Protein AF-A0A662DAJ5-F1 (afdb_monomer_lite)

Sequence (32 aa):
MKKIDLNCDMGESFGLYKLGLDEEVIKYISSE

Structure (mmCIF, N/CA/C/O backbone):
data_AF-A0A662DAJ5-F1
#
_entry.id   AF-A0A662DAJ5-F1
#
loop_
_atom_site.group_PDB
_atom_site.id
_atom_site.type_symbol
_atom_site.label_atom_id
_atom_site.label_alt_id
_atom_site.label_comp_id
_atom_site.label_asym_id
_atom_site.label_entity_id
_atom_site.label_seq_id
_atom_site.pdbx_PDB_ins_code
_atom_site.Cartn_x
_atom_site.Cartn_y
_atom_site.Cartn_z
_atom_site.occupancy
_atom_site.B_iso_or_equiv
_atom_site.auth_seq_id
_atom_site.auth_comp_id
_atom_site.auth_asym_id
_atom_site.auth_atom_id
_atom_site.pdbx_PDB_model_num
ATOM 1 N N . MET A 1 1 ? -8.397 -0.494 26.898 1.00 68.44 1 MET A N 1
ATOM 2 C CA . MET A 1 1 ? -8.971 -0.564 25.537 1.00 68.44 1 MET A CA 1
ATOM 3 C C . MET A 1 1 ? -8.089 -1.497 24.724 1.00 68.44 1 MET A C 1
ATOM 5 O O . MET A 1 1 ? -6.881 -1.316 24.776 1.00 68.44 1 MET A O 1
ATOM 9 N N . LYS A 1 2 ? -8.633 -2.538 24.083 1.00 84.19 2 LYS A N 1
ATOM 10 C CA . LYS A 1 2 ? -7.827 -3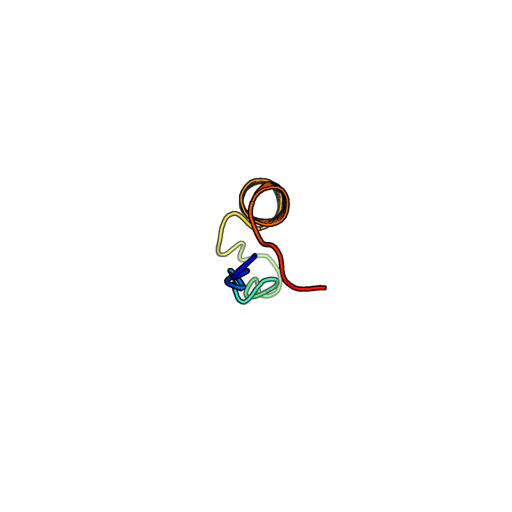.406 23.208 1.00 84.19 2 LYS A CA 1
ATOM 11 C C . LYS A 1 2 ? -7.730 -2.726 21.840 1.00 84.19 2 LYS A C 1
ATOM 13 O O . LYS A 1 2 ? -8.765 -2.350 21.300 1.00 84.19 2 LYS A O 1
ATOM 18 N N . LYS A 1 3 ? -6.513 -2.527 21.335 1.00 87.38 3 LYS A N 1
ATOM 19 C CA . LYS A 1 3 ? -6.229 -1.967 20.006 1.00 87.38 3 LYS A CA 1
ATOM 20 C C . LYS A 1 3 ? -5.646 -3.091 19.149 1.00 87.38 3 LYS A C 1
ATOM 22 O O . LYS A 1 3 ? -4.838 -3.865 19.654 1.00 87.38 3 LYS A O 1
ATOM 27 N N . ILE A 1 4 ? -6.101 -3.197 17.907 1.00 90.44 4 ILE A N 1
ATOM 28 C CA . ILE A 1 4 ? -5.549 -4.107 16.898 1.00 90.44 4 ILE A CA 1
ATOM 29 C C . ILE A 1 4 ? -4.801 -3.246 15.890 1.00 90.44 4 ILE A C 1
ATOM 31 O O . ILE A 1 4 ? -5.230 -2.121 15.622 1.00 90.44 4 ILE A O 1
ATOM 35 N N . ASP A 1 5 ? -3.690 -3.774 15.390 1.00 94.88 5 ASP A N 1
ATOM 36 C CA . ASP A 1 5 ? -2.931 -3.160 14.315 1.00 94.88 5 ASP A CA 1
ATOM 37 C C . ASP A 1 5 ? -3.333 -3.757 12.961 1.00 94.88 5 ASP A C 1
ATOM 39 O O . ASP A 1 5 ? -3.446 -4.977 12.828 1.00 94.88 5 ASP A O 1
ATOM 43 N N . LEU A 1 6 ? -3.581 -2.893 11.983 1.00 93.62 6 LEU A N 1
ATOM 44 C CA . LEU A 1 6 ? -3.857 -3.241 10.600 1.00 93.62 6 LEU A CA 1
ATOM 45 C C . LEU A 1 6 ? -2.680 -2.773 9.746 1.00 93.62 6 LEU A C 1
ATOM 47 O O . LEU A 1 6 ? -2.511 -1.569 9.550 1.00 93.62 6 LEU A O 1
ATOM 51 N N . ASN A 1 7 ? -1.911 -3.735 9.237 1.00 94.94 7 ASN A N 1
ATOM 52 C CA . ASN A 1 7 ? -0.755 -3.506 8.377 1.00 94.94 7 ASN A CA 1
ATOM 53 C C . ASN A 1 7 ? -1.031 -3.933 6.929 1.00 94.94 7 ASN A C 1
ATOM 55 O O . ASN A 1 7 ? -1.971 -4.681 6.646 1.00 94.94 7 ASN A O 1
ATOM 59 N N . CYS A 1 8 ? -0.211 -3.421 6.015 1.00 92.56 8 CYS A N 1
ATOM 60 C CA . CYS A 1 8 ? -0.163 -3.829 4.617 1.00 92.56 8 CYS A CA 1
ATOM 61 C C . CYS A 1 8 ? 1.227 -3.516 4.064 1.00 92.56 8 CYS A C 1
ATOM 63 O O . CYS A 1 8 ? 1.738 -2.422 4.308 1.00 92.56 8 CYS A O 1
ATOM 65 N N . ASP A 1 9 ? 1.795 -4.434 3.286 1.00 94.06 9 ASP A N 1
ATOM 66 C CA . ASP A 1 9 ? 3.003 -4.155 2.512 1.00 94.06 9 ASP A CA 1
ATOM 67 C C . ASP A 1 9 ? 2.664 -3.166 1.386 1.00 94.06 9 ASP A C 1
ATOM 69 O O . ASP A 1 9 ? 1.619 -3.272 0.736 1.00 94.06 9 ASP A O 1
ATOM 73 N N . MET A 1 10 ? 3.525 -2.170 1.192 1.00 94.19 10 MET A N 1
ATOM 74 C CA . MET A 1 10 ? 3.379 -1.103 0.198 1.00 94.19 10 MET A CA 1
ATOM 75 C C . MET A 1 10 ? 4.695 -0.918 -0.549 1.00 94.19 10 MET A C 1
ATOM 77 O O . MET A 1 10 ? 5.763 -1.255 -0.043 1.00 94.19 10 MET A O 1
ATOM 81 N N . GLY A 1 11 ? 4.633 -0.327 -1.740 1.00 94.75 11 GLY A N 1
ATOM 82 C CA . GLY A 1 11 ? 5.813 -0.101 -2.567 1.00 94.75 11 GLY A CA 1
ATOM 83 C C . GLY A 1 11 ? 6.218 -1.311 -3.407 1.00 94.75 11 GLY A C 1
ATOM 84 O O . GLY A 1 11 ? 7.314 -1.327 -3.953 1.00 94.75 11 GLY A O 1
ATOM 85 N N . GLU A 1 12 ? 5.321 -2.279 -3.595 1.00 96.56 12 GLU A N 1
ATOM 86 C CA . GLU A 1 12 ? 5.538 -3.492 -4.406 1.00 96.56 12 GLU A CA 1
ATOM 87 C C . GLU A 1 12 ? 5.523 -3.227 -5.931 1.00 96.56 12 GLU A C 1
ATOM 89 O O . GLU A 1 12 ? 5.512 -4.142 -6.757 1.00 96.56 12 GLU A O 1
ATOM 94 N N . SER A 1 13 ? 5.506 -1.955 -6.334 1.00 96.94 13 SER A N 1
ATOM 95 C CA . SER A 1 13 ? 5.680 -1.538 -7.727 1.00 96.94 13 SER A CA 1
ATOM 96 C C . SER A 1 13 ? 7.145 -1.687 -8.166 1.00 96.94 13 SER A C 1
ATOM 98 O O . SER A 1 13 ? 8.065 -1.497 -7.375 1.00 96.94 13 SER A O 1
ATOM 100 N N . PHE A 1 14 ? 7.390 -1.956 -9.454 1.00 97.25 14 PHE A N 1
ATOM 101 C CA . PHE A 1 14 ? 8.749 -2.088 -9.995 1.00 97.25 14 PHE A CA 1
ATOM 102 C C . PHE A 1 14 ? 8.913 -1.370 -11.338 1.00 97.25 14 PHE A C 1
ATOM 104 O O . PHE A 1 14 ? 8.287 -1.720 -12.340 1.00 97.25 14 PHE A O 1
ATOM 111 N N . GLY A 1 15 ? 9.803 -0.377 -11.388 1.00 95.88 15 GLY A N 1
ATOM 112 C CA . GLY A 1 15 ? 10.045 0.415 -12.594 1.00 95.88 15 GLY A CA 1
ATOM 113 C C . GLY A 1 15 ? 8.773 1.117 -13.076 1.00 95.88 15 GLY A C 1
ATOM 114 O O . GLY A 1 15 ? 8.203 1.935 -12.364 1.00 95.88 15 GLY A O 1
ATOM 115 N N . LEU A 1 16 ? 8.331 0.795 -14.294 1.00 96.19 16 LEU A N 1
ATOM 116 C CA . LEU A 1 16 ? 7.095 1.339 -14.874 1.00 96.19 16 LEU A CA 1
ATOM 117 C C . LEU A 1 16 ? 5.834 0.562 -14.459 1.00 96.19 16 LEU A C 1
ATOM 119 O O . LEU A 1 16 ? 4.724 0.984 -14.781 1.00 96.19 16 LEU A O 1
ATOM 123 N N . TYR A 1 17 ? 5.982 -0.575 -13.779 1.00 96.50 17 TYR A N 1
ATOM 124 C CA . TYR A 1 17 ? 4.860 -1.416 -13.382 1.00 96.50 17 TYR A CA 1
ATOM 125 C C . TYR A 1 17 ? 4.333 -0.974 -12.021 1.00 96.50 17 TYR A C 1
ATOM 127 O O . TYR A 1 17 ? 4.984 -1.187 -10.997 1.00 96.50 17 TYR A O 1
ATOM 135 N N . LYS A 1 18 ? 3.137 -0.375 -12.023 1.00 95.88 18 LYS A N 1
ATOM 136 C CA . LYS 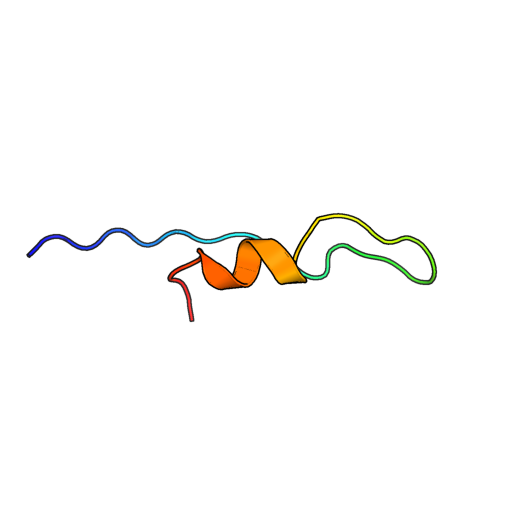A 1 18 ? 2.393 -0.059 -10.801 1.00 95.88 18 LYS A CA 1
ATOM 137 C C . LYS A 1 18 ? 1.640 -1.303 -10.331 1.00 95.88 18 LYS A C 1
ATOM 139 O O . LYS A 1 18 ? 0.892 -1.899 -11.106 1.00 95.88 18 LYS A O 1
ATOM 144 N N . LEU A 1 19 ? 1.825 -1.667 -9.070 1.00 94.75 19 LEU A N 1
ATOM 145 C CA . LEU A 1 19 ? 1.101 -2.733 -8.387 1.00 94.75 19 LEU A CA 1
ATOM 146 C C . LEU A 1 19 ? 0.535 -2.176 -7.080 1.00 94.75 19 LEU A C 1
ATOM 148 O O . LEU A 1 19 ? 1.228 -1.449 -6.375 1.00 94.75 19 LEU A O 1
ATOM 152 N N . GLY A 1 20 ? -0.717 -2.519 -6.779 1.00 94.56 20 GLY A N 1
ATOM 153 C CA . GLY A 1 20 ? -1.394 -2.076 -5.561 1.00 94.56 20 GLY A CA 1
ATOM 154 C C . GLY A 1 20 ? -2.098 -0.721 -5.681 1.00 94.56 20 GLY A C 1
ATOM 155 O O . GLY A 1 20 ? -2.214 -0.130 -6.759 1.00 94.56 20 GLY A O 1
ATOM 156 N N . LEU A 1 21 ? -2.623 -0.264 -4.544 1.00 96.31 21 LEU A N 1
ATOM 157 C CA . LEU A 1 21 ? -3.379 0.983 -4.376 1.00 96.31 21 LEU A CA 1
ATOM 158 C C . LEU A 1 21 ? -2.881 1.740 -3.138 1.00 96.31 21 LEU A C 1
ATOM 160 O O . LEU A 1 21 ? -3.674 2.219 -2.331 1.00 96.31 21 LEU A O 1
ATOM 164 N N . ASP A 1 22 ? -1.562 1.820 -2.979 1.00 94.88 22 ASP A N 1
ATOM 165 C CA . ASP A 1 22 ? -0.890 2.294 -1.763 1.00 94.88 22 ASP A CA 1
ATOM 166 C C . ASP A 1 22 ? -1.403 3.668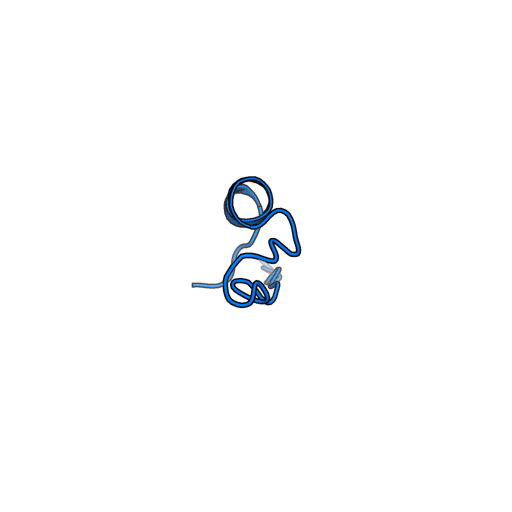 -1.302 1.00 94.88 22 ASP A C 1
ATOM 168 O O . ASP A 1 22 ? -1.713 3.852 -0.129 1.00 94.88 22 ASP A O 1
ATOM 172 N N . GLU A 1 23 ? -1.606 4.599 -2.242 1.00 95.19 23 GLU A N 1
ATOM 173 C CA . GLU A 1 23 ? -2.138 5.950 -1.987 1.00 95.19 23 GLU A CA 1
ATOM 174 C C . GLU A 1 23 ? -3.540 5.951 -1.353 1.00 95.19 23 GLU A C 1
ATOM 176 O O . GLU A 1 23 ? -3.888 6.864 -0.604 1.00 95.19 23 GLU A O 1
ATOM 181 N N . GLU A 1 24 ? -4.352 4.933 -1.635 1.00 96.31 24 GLU A N 1
ATOM 182 C CA . GLU A 1 24 ? -5.691 4.793 -1.066 1.00 96.31 24 GLU A CA 1
ATOM 183 C C . GLU A 1 24 ? -5.674 3.969 0.221 1.00 96.31 24 GLU A C 1
ATOM 185 O O . GLU A 1 24 ? -6.351 4.323 1.184 1.00 96.31 24 GLU A O 1
ATOM 190 N N . VAL A 1 25 ? -4.866 2.907 0.275 1.00 94.06 25 VAL A N 1
ATOM 191 C CA . VAL A 1 25 ? -4.795 1.993 1.426 1.00 94.06 25 VAL A CA 1
ATOM 192 C C . VAL A 1 25 ? -4.100 2.632 2.632 1.00 94.06 25 VAL A C 1
ATOM 194 O O . VAL A 1 25 ? -4.519 2.388 3.763 1.00 94.06 25 VAL A O 1
ATOM 197 N N . ILE A 1 26 ? -3.114 3.515 2.421 1.00 94.44 26 ILE A N 1
ATOM 198 C CA . ILE A 1 26 ? -2.380 4.212 3.497 1.00 94.44 26 ILE A CA 1
ATOM 199 C C . ILE A 1 26 ? -3.290 5.000 4.444 1.00 94.44 26 ILE A C 1
ATOM 201 O O . ILE A 1 26 ? -2.976 5.176 5.616 1.00 94.44 26 ILE A O 1
ATOM 205 N N . LYS A 1 27 ? -4.464 5.419 3.965 1.00 95.50 27 LYS A N 1
ATOM 206 C CA . LYS A 1 27 ? -5.462 6.149 4.757 1.00 95.50 27 LYS A CA 1
ATOM 207 C C . LYS A 1 27 ? -6.137 5.272 5.823 1.00 95.50 27 LYS A C 1
ATOM 209 O O . LYS A 1 27 ? -6.825 5.810 6.689 1.00 95.50 27 LYS A O 1
ATOM 214 N N . TYR A 1 28 ? -5.982 3.947 5.744 1.00 94.38 28 TYR A N 1
ATOM 215 C CA . TYR A 1 28 ? -6.705 2.972 6.565 1.00 94.38 28 TYR A CA 1
ATOM 216 C C . TYR A 1 28 ? -5.807 2.058 7.407 1.00 94.38 28 TYR A C 1
ATOM 218 O O . TYR A 1 28 ? -6.322 1.425 8.331 1.00 94.38 28 TYR A O 1
ATOM 226 N N . ILE A 1 29 ? -4.503 1.969 7.119 1.00 94.88 29 ILE A N 1
ATOM 227 C CA . ILE A 1 29 ? -3.572 1.197 7.953 1.00 94.88 29 ILE A CA 1
ATOM 228 C C . ILE A 1 29 ? -3.295 1.930 9.270 1.00 94.88 29 ILE A C 1
ATOM 230 O O . ILE A 1 29 ? -3.401 3.154 9.351 1.00 94.88 29 ILE A O 1
ATOM 234 N N . SER A 1 30 ? -2.968 1.182 10.320 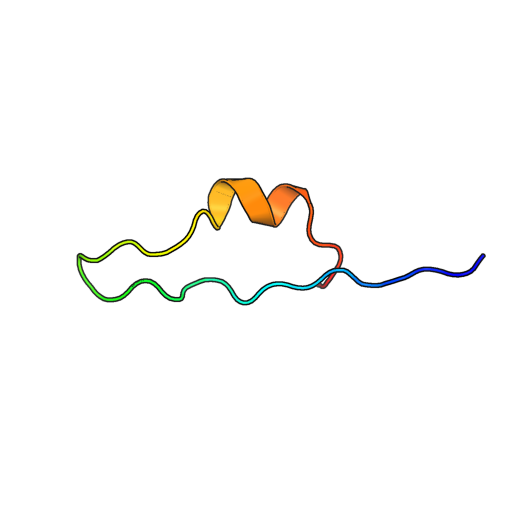1.00 93.06 30 SER A N 1
ATOM 235 C CA . SER A 1 30 ? -2.676 1.745 11.645 1.00 93.06 30 SER A CA 1
ATOM 236 C C . SER A 1 30 ? -1.236 1.557 12.104 1.00 93.06 30 SER A C 1
ATOM 238 O O . SER A 1 30 ? -0.889 2.072 13.172 1.00 93.06 30 SER A O 1
ATOM 240 N N . SER A 1 31 ? -0.449 0.811 11.330 1.00 85.81 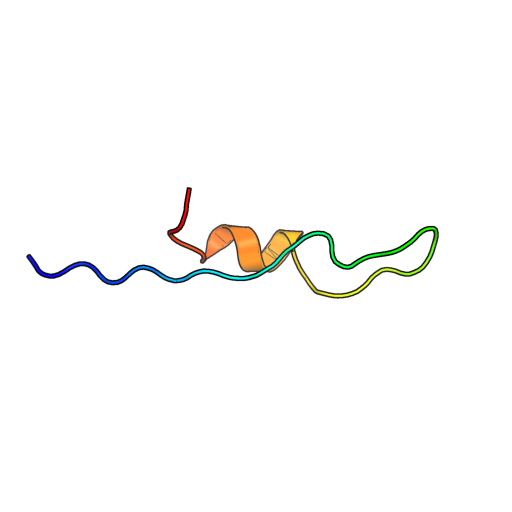31 SER A N 1
ATOM 241 C CA . SER A 1 31 ? 0.975 0.599 11.562 1.00 85.81 31 SER A CA 1
ATOM 242 C C . SER A 1 31 ? 1.745 1.874 11.231 1.00 85.81 31 SER A C 1
ATOM 244 O O . SER A 1 31 ? 1.407 2.553 10.260 1.00 85.81 31 SER A O 1
ATOM 246 N N . GLU A 1 32 ? 2.745 2.202 12.052 1.00 69.38 32 GLU A N 1
ATOM 247 C CA . GLU A 1 32 ? 3.694 3.300 11.796 1.00 69.38 32 GLU A CA 1
ATOM 248 C C . GLU A 1 32 ? 4.789 2.895 10.805 1.00 69.38 32 GLU A C 1
ATOM 250 O O . GLU A 1 32 ? 5.205 1.712 10.837 1.00 69.38 32 GLU A O 1
#

Foldseek 3Di:
DDDDFFDDDDPPADDPRDDDDCVVCVVPGDDD

Secondary structure (DSSP, 8-state):
-------------BTTB--S-HHHHTTT----

Organism: Aerophobetes bacterium (NCBI:txid2030807)

Radius of gyration: 12.09 Å; chains: 1; bounding box: 19×10×40 Å

pLDDT: mean 9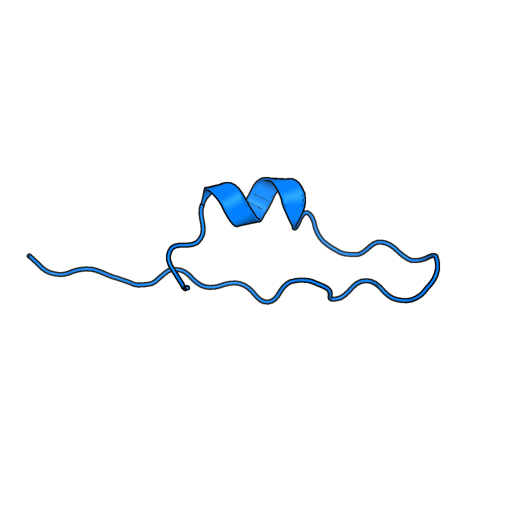2.44, std 6.77, range [68.44, 97.25]

InterPro domains:
  IPR005501 LamB/YcsF/PxpA-like [PF03746] (4-31)
  IPR011330 Glycoside hydrolase/deacetylase, beta/alpha-barrel [SSF88713] (3-31)